Protein AF-A0A0V0SR73-F1 (afdb_monomer_lite)

Foldseek 3Di:
DDPPPPDAQLNLLVVVLVPDPDPQLNVVCVVVVDRGPVVSVVSVVVVVCVVVVDDVPPPPPPDPPDDD

Secondary structure (DSSP, 8-state):
--------HHHHHHHHHHT---HHHHHHHHHH--SSHHHHHHHHHHHHHHHH----------------

Radius of gyration: 19.36 Å; chains: 1; bounding box: 43×47×48 Å

Structure (mmCIF, N/CA/C/O backbone):
data_AF-A0A0V0SR73-F1
#
_entry.id   AF-A0A0V0SR73-F1
#
loop_
_atom_site.group_PDB
_atom_site.id
_atom_site.type_symbol
_atom_site.label_atom_id
_atom_site.label_alt_id
_atom_site.label_comp_id
_atom_site.label_asym_id
_atom_site.label_entity_id
_atom_site.label_seq_id
_atom_site.pdbx_PDB_ins_code
_atom_site.Cartn_x
_atom_site.Cartn_y
_atom_site.Cartn_z
_atom_site.occupancy
_atom_site.B_iso_or_equiv
_atom_site.auth_seq_id
_atom_site.auth_comp_id
_atom_site.auth_asym_id
_atom_site.auth_atom_id
_atom_site.pdbx_PDB_model_num
ATOM 1 N N . LEU A 1 1 ? 8.404 -7.138 -29.283 1.00 45.72 1 LEU A N 1
ATOM 2 C CA . LEU A 1 1 ? 9.380 -6.914 -28.189 1.00 45.72 1 LEU A CA 1
ATOM 3 C C . LEU A 1 1 ? 8.626 -6.485 -26.938 1.00 45.72 1 LEU A C 1
ATOM 5 O O . LEU A 1 1 ? 8.254 -5.325 -26.809 1.00 45.72 1 LEU A O 1
ATOM 9 N N . GLY A 1 2 ? 8.294 -7.447 -26.074 1.00 52.94 2 GLY A N 1
ATOM 10 C CA . GLY A 1 2 ? 7.550 -7.186 -24.844 1.00 52.94 2 GLY A CA 1
ATOM 11 C C . GLY A 1 2 ? 8.427 -6.438 -23.849 1.00 52.94 2 GLY A C 1
ATOM 12 O O . GLY A 1 2 ? 9.416 -6.980 -23.362 1.00 52.94 2 GLY A O 1
ATOM 13 N N . ARG A 1 3 ? 8.071 -5.187 -23.556 1.00 57.00 3 ARG A N 1
ATOM 14 C CA . ARG A 1 3 ? 8.696 -4.387 -22.504 1.00 57.00 3 ARG A CA 1
ATOM 15 C C . ARG A 1 3 ? 8.341 -5.023 -21.156 1.00 57.00 3 ARG A C 1
ATOM 17 O O . ARG A 1 3 ? 7.362 -4.634 -20.530 1.00 57.00 3 ARG A O 1
ATOM 24 N N . ARG A 1 4 ? 9.144 -5.977 -20.675 1.00 63.03 4 ARG A N 1
ATOM 25 C CA . ARG A 1 4 ? 9.285 -6.154 -19.225 1.00 63.03 4 ARG A CA 1
ATOM 26 C C . ARG A 1 4 ? 10.008 -4.906 -18.736 1.00 63.03 4 ARG A C 1
ATOM 28 O O . ARG A 1 4 ? 11.232 -4.859 -18.716 1.00 63.03 4 ARG A O 1
ATOM 35 N N . ALA A 1 5 ? 9.248 -3.847 -18.464 1.00 61.00 5 ALA A N 1
ATOM 36 C CA . ALA A 1 5 ? 9.775 -2.715 -17.729 1.00 61.00 5 ALA A CA 1
ATOM 37 C C . ALA A 1 5 ? 10.148 -3.276 -16.358 1.00 61.00 5 ALA A C 1
ATOM 39 O O . ALA A 1 5 ? 9.261 -3.656 -15.597 1.00 61.00 5 ALA A O 1
ATOM 40 N N . GLY A 1 6 ? 11.444 -3.426 -16.092 1.00 68.56 6 GLY A N 1
ATOM 41 C CA . GLY A 1 6 ? 11.941 -3.710 -14.754 1.00 68.56 6 GLY A CA 1
ATOM 42 C C . GLY A 1 6 ? 11.634 -2.505 -13.877 1.00 68.56 6 GLY A C 1
ATOM 43 O O . GLY A 1 6 ? 12.474 -1.626 -13.719 1.00 68.56 6 GLY A O 1
ATOM 44 N N . VAL A 1 7 ? 10.395 -2.410 -13.399 1.00 79.62 7 VAL A N 1
ATOM 45 C CA . VAL A 1 7 ? 9.998 -1.437 -12.386 1.00 79.62 7 VAL A CA 1
ATOM 46 C C . VAL A 1 7 ? 10.662 -1.849 -11.085 1.00 79.62 7 VAL A C 1
ATOM 48 O O . VAL A 1 7 ? 10.597 -3.010 -10.684 1.00 79.62 7 VAL A O 1
ATOM 51 N N . SER A 1 8 ? 11.367 -0.906 -10.468 1.00 89.69 8 SER A N 1
ATOM 52 C CA . SER A 1 8 ? 11.997 -1.138 -9.177 1.00 89.69 8 SER A CA 1
ATOM 53 C C . SER A 1 8 ? 10.924 -1.284 -8.101 1.00 89.69 8 SER A C 1
ATOM 55 O O . SER A 1 8 ? 9.839 -0.709 -8.208 1.00 89.69 8 SER A O 1
ATOM 57 N N . GLU A 1 9 ? 11.245 -1.994 -7.022 1.00 92.06 9 GLU A N 1
ATOM 58 C CA . GLU A 1 9 ? 10.356 -2.100 -5.858 1.00 92.06 9 GLU A CA 1
ATOM 59 C C . GLU A 1 9 ? 9.917 -0.719 -5.342 1.00 92.06 9 GLU A C 1
ATOM 61 O O . GLU A 1 9 ? 8.763 -0.526 -4.969 1.00 92.06 9 GLU A O 1
ATOM 66 N N . ARG A 1 10 ? 10.798 0.285 -5.415 1.00 89.56 10 ARG A N 1
ATOM 67 C CA . ARG A 1 10 ? 10.472 1.672 -5.054 1.00 89.56 10 ARG A CA 1
ATOM 68 C C . ARG A 1 10 ? 9.402 2.303 -5.946 1.00 89.56 10 ARG A C 1
ATOM 70 O O . ARG A 1 10 ? 8.547 3.022 -5.428 1.00 89.56 10 ARG A O 1
ATOM 77 N N . ASP A 1 11 ? 9.420 2.046 -7.255 1.00 92.06 11 ASP A N 1
ATOM 78 C CA . ASP A 1 11 ? 8.357 2.517 -8.159 1.00 92.06 11 ASP A CA 1
ATOM 79 C C . ASP A 1 11 ? 7.019 1.861 -7.799 1.00 92.06 11 ASP A C 1
ATOM 81 O O . ASP A 1 11 ? 5.988 2.530 -7.715 1.00 92.06 11 ASP A O 1
ATOM 85 N N . LEU A 1 12 ? 7.048 0.561 -7.492 1.00 92.88 12 LEU A N 1
ATOM 86 C CA . LEU A 1 12 ? 5.867 -0.186 -7.066 1.00 92.88 12 LEU A CA 1
ATOM 87 C C . LEU A 1 12 ? 5.287 0.348 -5.752 1.00 92.88 12 LEU A C 1
ATOM 89 O O . LEU A 1 12 ? 4.078 0.565 -5.661 1.00 92.88 12 LEU A O 1
ATOM 93 N N . VAL A 1 13 ? 6.134 0.618 -4.757 1.00 93.19 13 VAL A N 1
ATOM 94 C CA . VAL A 1 13 ? 5.724 1.229 -3.484 1.00 93.19 13 VAL A CA 1
ATOM 95 C C . VAL A 1 13 ? 5.142 2.623 -3.719 1.00 93.19 13 VAL A C 1
ATOM 97 O O . VAL A 1 13 ? 4.083 2.940 -3.183 1.00 93.19 13 VAL A O 1
ATOM 100 N N . THR A 1 14 ? 5.760 3.436 -4.578 1.00 92.50 14 THR A N 1
ATOM 101 C CA . THR A 1 14 ? 5.273 4.791 -4.887 1.00 92.50 14 THR A CA 1
ATOM 102 C C . THR A 1 14 ? 3.886 4.764 -5.530 1.00 92.50 14 THR A C 1
ATOM 104 O O . THR A 1 14 ? 2.989 5.491 -5.100 1.00 92.50 14 THR A O 1
ATOM 107 N N . ARG A 1 15 ? 3.667 3.884 -6.517 1.00 93.62 15 ARG A N 1
ATOM 108 C CA . ARG A 1 15 ? 2.341 3.701 -7.132 1.00 93.62 15 ARG A CA 1
ATOM 109 C C . ARG A 1 15 ? 1.310 3.199 -6.134 1.00 93.62 15 ARG A C 1
ATOM 111 O O . ARG A 1 15 ? 0.170 3.651 -6.168 1.00 93.62 15 ARG A O 1
ATOM 118 N N . PHE A 1 16 ? 1.704 2.280 -5.255 1.00 93.62 16 PHE A N 1
ATOM 119 C CA . PHE A 1 16 ? 0.823 1.764 -4.217 1.00 93.62 16 PHE A CA 1
ATOM 120 C C . PHE A 1 16 ? 0.367 2.880 -3.275 1.00 93.62 16 PHE A C 1
ATOM 122 O O . PHE A 1 16 ? -0.833 3.056 -3.100 1.00 93.62 16 PHE A O 1
ATOM 129 N N . ILE A 1 17 ? 1.295 3.691 -2.754 1.00 93.00 17 ILE A N 1
ATOM 130 C CA . ILE A 1 17 ? 0.981 4.840 -1.889 1.00 93.00 17 ILE A CA 1
ATOM 131 C C . ILE A 1 17 ? 0.057 5.833 -2.604 1.00 93.00 17 ILE A C 1
ATOM 133 O O . ILE A 1 17 ? -0.884 6.332 -1.993 1.00 93.00 17 ILE A O 1
ATOM 137 N N . GLY A 1 18 ? 0.299 6.099 -3.891 1.00 92.88 18 GLY A N 1
ATOM 138 C CA . GLY A 1 18 ? -0.533 7.001 -4.690 1.00 92.88 18 GLY A CA 1
ATOM 139 C C . GLY A 1 18 ? -1.980 6.529 -4.877 1.00 92.88 18 GLY A C 1
ATOM 140 O O . GLY A 1 18 ? -2.855 7.356 -5.113 1.00 92.88 18 GLY A O 1
ATOM 141 N N . GLY A 1 19 ? -2.244 5.224 -4.756 1.00 91.75 19 GLY A N 1
ATOM 142 C CA . GLY A 1 19 ? -3.586 4.639 -4.852 1.00 91.75 19 GLY A CA 1
ATOM 143 C C . GLY A 1 19 ? -4.296 4.426 -3.511 1.00 91.75 19 GLY A C 1
ATOM 144 O O . GLY A 1 19 ? -5.445 3.988 -3.495 1.00 91.75 19 GLY A O 1
ATOM 145 N N . VAL A 1 20 ? -3.635 4.693 -2.382 1.00 91.62 20 VAL A N 1
ATOM 146 C CA . VAL A 1 20 ? -4.207 4.485 -1.046 1.00 91.62 20 VAL A CA 1
ATOM 147 C C . VAL A 1 20 ? -5.129 5.647 -0.672 1.00 91.62 20 VAL A C 1
ATOM 149 O O . VAL A 1 20 ? -4.725 6.806 -0.683 1.00 91.62 20 VAL A O 1
ATOM 152 N N . THR A 1 21 ? -6.357 5.331 -0.257 1.00 90.94 21 THR A N 1
ATOM 153 C CA . THR A 1 21 ? -7.341 6.315 0.230 1.00 90.94 21 THR A CA 1
ATOM 154 C C . THR A 1 21 ? -7.241 6.575 1.738 1.00 90.94 21 THR A C 1
ATOM 156 O O . THR A 1 21 ? -7.611 7.652 2.204 1.00 90.94 21 THR A O 1
ATOM 159 N N . SER A 1 22 ? -6.720 5.617 2.516 1.00 89.94 22 SER A N 1
ATOM 160 C CA . SER A 1 22 ? -6.573 5.753 3.970 1.00 89.94 22 SER A CA 1
ATOM 161 C C . SER A 1 22 ? -5.363 6.615 4.341 1.00 89.94 22 SER A C 1
ATOM 163 O O . SER A 1 22 ? -4.209 6.288 4.044 1.00 89.94 22 SER A O 1
ATOM 165 N N . LYS A 1 23 ? -5.621 7.710 5.065 1.00 92.00 23 LYS A N 1
ATOM 166 C CA . LYS A 1 23 ? -4.583 8.622 5.568 1.00 92.00 23 LYS A CA 1
ATOM 167 C C . LYS A 1 23 ? -3.652 7.940 6.577 1.00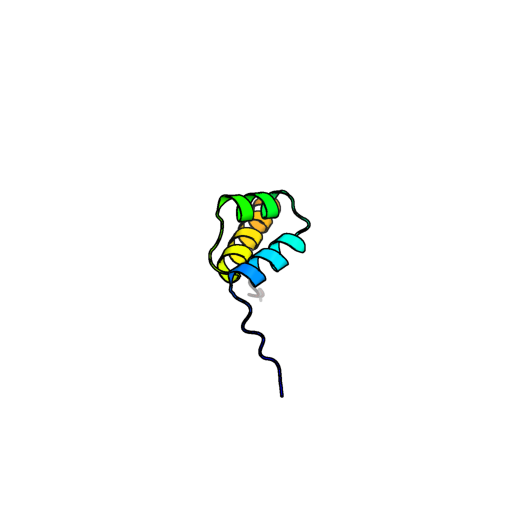 92.00 23 LYS A C 1
ATOM 169 O O . LYS A 1 23 ? -2.468 8.271 6.624 1.00 92.00 23 LYS A O 1
ATOM 174 N N . GLU A 1 24 ? -4.168 6.994 7.358 1.00 92.62 24 GLU A N 1
ATOM 175 C CA . GLU A 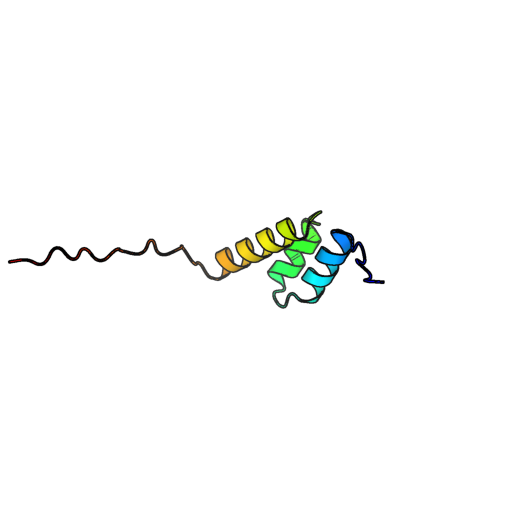1 24 ? -3.400 6.181 8.311 1.00 92.62 24 GLU A CA 1
ATOM 176 C C . GLU A 1 24 ? -2.345 5.347 7.576 1.00 92.62 24 GLU A C 1
ATOM 178 O O . GLU A 1 24 ? -1.149 5.430 7.863 1.00 92.62 24 GLU A O 1
ATOM 183 N N . VAL A 1 25 ? -2.788 4.626 6.542 1.00 93.44 25 VAL A N 1
ATOM 184 C CA . VAL A 1 25 ? -1.940 3.770 5.707 1.00 93.44 25 VAL A CA 1
ATOM 185 C C . VAL A 1 25 ? -0.900 4.600 4.955 1.00 93.44 25 VAL A C 1
ATOM 187 O O . VAL A 1 25 ? 0.283 4.263 4.979 1.00 93.44 25 VAL A O 1
ATOM 190 N N . TYR A 1 26 ? -1.306 5.722 4.353 1.00 94.06 26 TYR A N 1
ATOM 191 C CA . TYR A 1 26 ? -0.384 6.645 3.685 1.00 94.06 26 TYR A CA 1
ATOM 192 C C . TYR A 1 26 ? 0.725 7.132 4.631 1.00 94.06 26 TYR A C 1
ATOM 194 O O . TYR A 1 26 ? 1.908 7.082 4.285 1.00 94.06 26 TYR A O 1
ATOM 202 N N . ARG A 1 27 ? 0.364 7.574 5.845 1.00 94.75 27 ARG A N 1
ATOM 203 C CA . ARG A 1 27 ? 1.334 8.049 6.846 1.00 94.75 27 ARG A CA 1
ATOM 204 C C . ARG A 1 27 ? 2.285 6.944 7.285 1.00 94.75 27 ARG A C 1
ATOM 206 O O . ARG A 1 27 ? 3.485 7.183 7.348 1.00 94.75 27 ARG A O 1
ATOM 213 N N . ALA A 1 28 ? 1.770 5.750 7.560 1.00 93.62 28 ALA A N 1
ATOM 214 C CA . ALA A 1 28 ? 2.586 4.642 8.032 1.00 93.62 28 ALA A CA 1
ATOM 215 C C . ALA A 1 28 ? 3.604 4.175 6.988 1.00 93.62 28 ALA A C 1
ATOM 217 O O . ALA A 1 28 ? 4.758 3.934 7.333 1.00 93.62 28 ALA A O 1
ATOM 218 N N . ILE A 1 29 ? 3.207 4.096 5.714 1.00 94.06 29 ILE A N 1
ATOM 219 C CA . ILE A 1 29 ? 4.127 3.721 4.637 1.00 94.06 29 ILE A CA 1
ATOM 220 C C . ILE A 1 29 ? 5.185 4.812 4.432 1.00 94.06 29 ILE A C 1
ATOM 222 O O . ILE A 1 29 ? 6.357 4.490 4.272 1.00 94.06 29 ILE A O 1
ATOM 226 N N . ARG A 1 30 ? 4.813 6.100 4.497 1.00 92.62 30 ARG A N 1
ATOM 227 C CA . ARG A 1 30 ? 5.793 7.198 4.425 1.00 92.62 30 ARG A CA 1
ATOM 228 C C . ARG A 1 30 ? 6.756 7.244 5.608 1.00 92.62 30 ARG A C 1
ATOM 230 O O . ARG A 1 30 ? 7.868 7.714 5.431 1.00 92.62 30 ARG A O 1
ATOM 237 N N . LEU A 1 31 ? 6.323 6.816 6.792 1.00 94.75 31 LEU A N 1
ATOM 238 C CA . LEU A 1 31 ? 7.152 6.818 7.995 1.00 94.75 31 LEU A CA 1
ATOM 239 C C . LEU A 1 31 ? 8.095 5.611 8.054 1.00 94.75 31 LEU A C 1
ATOM 241 O O . LEU A 1 31 ? 9.222 5.749 8.508 1.00 94.75 31 LEU A O 1
ATOM 245 N N . GLN A 1 32 ? 7.626 4.433 7.633 1.00 93.38 32 GLN A N 1
ATOM 246 C CA . GLN A 1 32 ? 8.433 3.208 7.659 1.00 93.38 32 GLN A CA 1
ATOM 247 C C . GLN A 1 32 ? 9.300 3.020 6.414 1.00 93.38 32 GLN A C 1
ATOM 249 O O . GLN A 1 32 ? 10.222 2.215 6.459 1.00 93.38 32 GLN A O 1
ATOM 254 N N . GLU A 1 33 ? 8.996 3.725 5.322 1.00 93.25 33 GLU A N 1
ATOM 255 C CA . GLU A 1 33 ? 9.732 3.667 4.053 1.00 93.25 33 GLU A CA 1
ATOM 256 C C . GLU A 1 33 ? 10.061 2.228 3.601 1.00 93.25 33 GLU A C 1
ATOM 258 O O . GLU A 1 33 ? 11.228 1.893 3.378 1.00 93.25 33 GLU A O 1
ATOM 263 N N . PRO A 1 34 ? 9.046 1.348 3.467 1.00 92.75 34 PRO A N 1
ATOM 264 C CA . PRO A 1 34 ? 9.271 -0.057 3.161 1.00 92.75 34 PRO A CA 1
ATOM 265 C C . PRO A 1 34 ? 10.010 -0.225 1.834 1.00 92.75 34 PRO A C 1
ATOM 267 O O . PRO A 1 34 ? 9.713 0.432 0.831 1.00 92.75 34 PRO A O 1
ATOM 270 N N . LEU A 1 35 ? 10.965 -1.152 1.831 1.00 91.00 35 LEU A N 1
ATOM 271 C CA . LEU A 1 35 ? 11.850 -1.399 0.691 1.00 91.00 35 LEU A CA 1
ATOM 272 C C . LEU A 1 35 ? 11.152 -2.175 -0.428 1.00 91.00 35 LEU A C 1
ATOM 274 O O . LEU A 1 35 ? 11.619 -2.150 -1.566 1.00 91.00 35 LEU A O 1
ATOM 278 N N . THR A 1 36 ? 10.048 -2.853 -0.100 1.00 94.12 36 THR A N 1
ATOM 279 C CA . THR A 1 36 ? 9.302 -3.715 -1.018 1.00 94.12 36 THR A CA 1
ATOM 280 C C . THR A 1 36 ? 7.808 -3.427 -1.002 1.00 94.12 36 THR A C 1
ATOM 282 O O . THR A 1 36 ? 7.231 -3.005 0.008 1.00 94.12 36 THR A O 1
ATOM 285 N N . LEU A 1 37 ? 7.142 -3.730 -2.118 1.00 94.38 37 LEU A N 1
ATOM 286 C CA . LEU A 1 37 ? 5.683 -3.622 -2.202 1.00 94.38 37 LEU A CA 1
ATOM 287 C C . LEU A 1 37 ? 4.992 -4.571 -1.208 1.00 94.38 37 LEU A C 1
ATOM 289 O O . LEU A 1 37 ? 3.938 -4.247 -0.657 1.00 94.38 37 LEU A O 1
ATOM 293 N N . ALA A 1 38 ? 5.581 -5.743 -0.964 1.00 94.88 38 ALA A N 1
ATOM 294 C CA . ALA A 1 38 ? 5.043 -6.733 -0.037 1.00 94.88 38 ALA A CA 1
ATOM 295 C C . ALA A 1 38 ? 4.957 -6.189 1.398 1.00 94.88 38 ALA A C 1
ATOM 297 O O . ALA A 1 38 ? 3.927 -6.344 2.058 1.00 94.88 38 ALA A O 1
ATOM 298 N N . GLU A 1 39 ? 6.000 -5.500 1.860 1.00 95.25 39 GLU A N 1
ATOM 299 C CA . GLU A 1 39 ? 6.005 -4.855 3.174 1.00 95.25 39 GLU A CA 1
ATOM 300 C C . GLU A 1 39 ? 4.974 -3.729 3.258 1.00 95.25 39 GLU A C 1
ATOM 302 O O . GLU A 1 39 ? 4.189 -3.693 4.207 1.00 95.25 39 GLU A O 1
ATOM 307 N N . ALA A 1 40 ? 4.891 -2.871 2.235 1.00 95.25 40 ALA A N 1
ATOM 308 C CA . ALA A 1 40 ? 3.886 -1.810 2.179 1.00 95.25 40 ALA A CA 1
ATOM 309 C C . ALA A 1 40 ? 2.451 -2.367 2.274 1.00 95.25 40 ALA A C 1
ATOM 311 O O . ALA A 1 40 ? 1.625 -1.850 3.032 1.00 95.25 40 ALA A O 1
ATOM 312 N N . ARG A 1 41 ? 2.158 -3.475 1.575 1.00 95.00 41 ARG A N 1
ATOM 313 C CA . ARG A 1 41 ? 0.860 -4.169 1.658 1.00 95.00 41 ARG A CA 1
ATOM 314 C C . ARG A 1 41 ? 0.608 -4.778 3.035 1.00 95.00 41 ARG A C 1
ATOM 316 O O . ARG A 1 41 ? -0.516 -4.702 3.533 1.00 95.00 41 ARG A O 1
ATOM 323 N N . LYS A 1 42 ? 1.627 -5.371 3.663 1.00 94.88 42 LYS A N 1
ATOM 324 C CA . LYS A 1 42 ? 1.515 -5.938 5.015 1.00 94.88 42 LYS A CA 1
ATOM 325 C C . LYS A 1 42 ? 1.187 -4.853 6.041 1.00 94.88 42 LYS A C 1
ATOM 327 O O . LYS A 1 42 ? 0.314 -5.064 6.881 1.00 94.88 42 LYS A O 1
ATOM 332 N N . LEU A 1 43 ? 1.827 -3.687 5.940 1.00 93.50 43 LEU A N 1
ATOM 333 C CA . LEU A 1 43 ? 1.530 -2.529 6.785 1.00 93.50 43 LEU A CA 1
ATOM 334 C C . LEU A 1 43 ? 0.100 -2.033 6.589 1.00 93.50 43 LEU A C 1
ATOM 336 O O . LEU A 1 43 ? -0.624 -1.893 7.571 1.00 93.50 43 LEU A O 1
ATOM 340 N N . ALA A 1 44 ? -0.329 -1.855 5.338 1.00 93.25 44 ALA A N 1
ATOM 341 C CA . ALA A 1 44 ? -1.700 -1.461 5.026 1.00 93.25 44 ALA A CA 1
ATOM 342 C C . ALA A 1 44 ? -2.723 -2.437 5.625 1.00 93.25 44 ALA A C 1
ATOM 344 O O . ALA A 1 44 ? -3.651 -2.025 6.312 1.00 93.25 44 ALA A O 1
ATOM 345 N N . THR A 1 45 ? -2.505 -3.739 5.434 1.00 93.19 45 THR A N 1
ATOM 346 C CA . THR A 1 45 ? -3.397 -4.791 5.942 1.00 93.19 45 THR A CA 1
ATOM 347 C C . THR A 1 45 ? -3.437 -4.800 7.467 1.00 93.19 45 THR A C 1
ATOM 349 O O . THR A 1 45 ? -4.501 -4.976 8.048 1.00 93.19 45 THR A O 1
ATOM 352 N N . ARG A 1 46 ? -2.299 -4.605 8.144 1.00 91.25 46 ARG A N 1
ATOM 353 C CA . ARG A 1 46 ? -2.254 -4.535 9.610 1.00 91.25 46 ARG A CA 1
ATOM 354 C C . ARG A 1 46 ? -3.025 -3.327 10.137 1.00 91.25 46 ARG A C 1
ATOM 356 O O . ARG A 1 46 ? -3.746 -3.466 11.112 1.00 91.25 46 ARG A O 1
ATOM 363 N N . ILE A 1 47 ? -2.877 -2.171 9.500 1.00 90.25 47 ILE A N 1
ATOM 364 C CA . ILE A 1 47 ? -3.563 -0.938 9.902 1.00 90.25 47 ILE A CA 1
ATOM 365 C C . ILE A 1 47 ? -5.069 -1.075 9.714 1.00 90.25 47 ILE A C 1
ATOM 367 O O . ILE A 1 47 ? -5.812 -0.799 10.646 1.00 90.25 47 ILE A O 1
ATOM 371 N N . ILE A 1 48 ? -5.502 -1.579 8.557 1.00 88.31 48 ILE A N 1
ATOM 372 C CA . ILE A 1 48 ? -6.921 -1.828 8.285 1.00 88.31 48 ILE A CA 1
ATOM 373 C C . ILE A 1 48 ? -7.485 -2.830 9.300 1.00 88.31 48 ILE A C 1
ATOM 375 O O . ILE A 1 48 ? -8.534 -2.584 9.869 1.00 88.31 48 ILE A O 1
ATOM 379 N N . GLN A 1 49 ? -6.772 -3.918 9.610 1.00 85.19 49 GLN A N 1
ATOM 380 C CA . GLN A 1 49 ? -7.219 -4.883 10.628 1.00 85.19 49 GLN A CA 1
ATOM 381 C C . GLN A 1 49 ? -7.302 -4.291 12.040 1.00 85.19 49 GLN A C 1
ATOM 383 O O . GLN A 1 49 ? -8.191 -4.660 12.801 1.00 85.19 49 GLN A O 1
ATOM 388 N N . VAL A 1 50 ? -6.374 -3.401 12.405 1.00 80.62 50 VAL A N 1
ATOM 389 C CA . VAL A 1 50 ? -6.411 -2.702 13.697 1.00 80.62 50 VAL A CA 1
ATOM 390 C C . VAL A 1 50 ? -7.589 -1.730 13.754 1.00 80.62 50 VAL A C 1
ATOM 392 O O . VAL A 1 50 ? -8.254 -1.667 14.782 1.00 80.62 50 VAL A O 1
ATOM 395 N N . GLU A 1 51 ? -7.859 -1.003 12.667 1.00 71.62 51 GLU A N 1
ATOM 396 C CA . GLU A 1 51 ? -8.962 -0.037 12.576 1.00 71.62 51 GLU A CA 1
ATOM 397 C C . GLU A 1 51 ? -10.334 -0.727 12.596 1.00 71.62 51 GLU A C 1
ATOM 399 O O . GLU A 1 51 ? -11.240 -0.279 13.293 1.00 71.62 51 GLU A O 1
ATOM 404 N N . ASP A 1 52 ? -10.473 -1.850 11.892 1.00 66.31 52 ASP A N 1
ATOM 405 C CA . ASP A 1 52 ? -11.743 -2.572 11.755 1.00 66.31 52 ASP A CA 1
ATOM 406 C C . ASP A 1 52 ? -11.986 -3.593 12.888 1.00 66.31 52 ASP A C 1
ATOM 408 O O . ASP A 1 52 ? -13.045 -4.207 12.980 1.00 66.31 52 ASP A O 1
ATOM 412 N N . GLY A 1 53 ? -11.007 -3.817 13.774 1.00 60.97 53 GLY A N 1
ATOM 413 C CA . GLY A 1 53 ? -11.160 -4.717 14.920 1.00 60.97 53 GLY A CA 1
ATOM 414 C C . GLY A 1 53 ? -11.489 -6.172 14.554 1.00 60.97 53 GLY A C 1
ATOM 415 O O . GLY A 1 53 ? -11.902 -6.934 15.434 1.00 60.97 53 GLY A O 1
ATOM 416 N N . TYR A 1 54 ? -11.311 -6.583 13.290 1.00 53.41 54 TYR A N 1
ATOM 417 C CA . TYR A 1 54 ? -11.489 -7.969 12.864 1.00 53.41 54 TYR A CA 1
ATOM 418 C C . TYR A 1 54 ?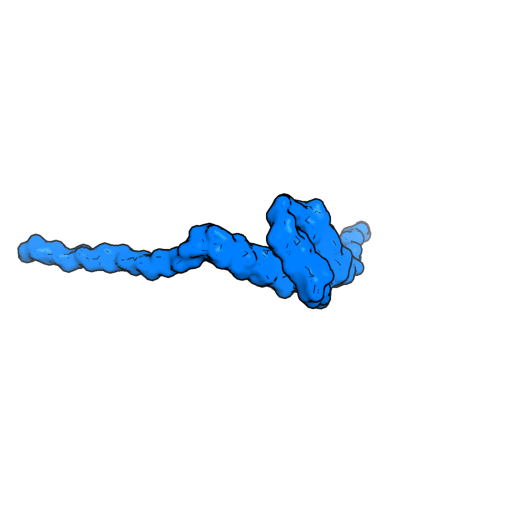 -10.420 -8.843 13.527 1.00 53.41 54 TYR A C 1
ATOM 420 O O . TYR A 1 54 ? -9.360 -9.127 12.977 1.00 53.41 54 TYR A O 1
ATOM 428 N N . GLN A 1 55 ? -10.748 -9.341 14.717 1.00 54.53 55 GLN A N 1
ATOM 429 C CA . GLN A 1 55 ? -10.473 -10.730 15.037 1.00 54.53 55 GLN A CA 1
ATOM 430 C C . GLN A 1 55 ? -10.978 -11.540 13.840 1.00 54.53 55 GLN A C 1
ATOM 432 O O . GLN A 1 55 ? -12.162 -11.451 13.500 1.00 54.53 55 GLN A O 1
ATOM 437 N N . GLU A 1 56 ? -10.113 -12.322 13.192 1.00 51.31 56 GLU A N 1
ATOM 438 C CA . GLU A 1 56 ? -10.588 -13.525 12.519 1.00 51.31 56 GLU A CA 1
ATOM 439 C C . GLU A 1 56 ? -11.499 -14.212 13.534 1.00 51.31 56 GLU A C 1
ATOM 441 O O . GLU A 1 56 ? -11.011 -14.749 14.526 1.00 51.31 56 GLU A O 1
ATOM 446 N N . LYS A 1 57 ? -12.827 -14.1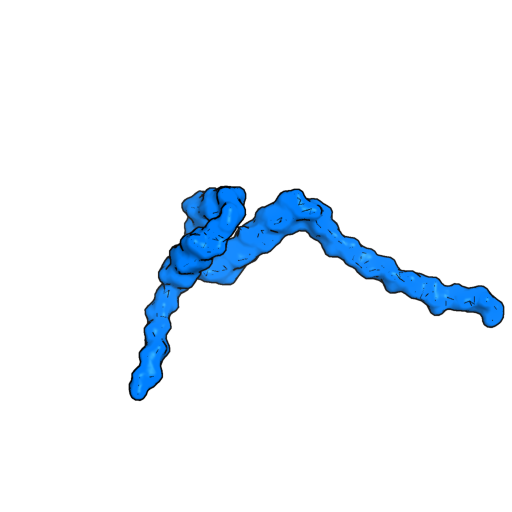14 13.372 1.00 52.62 57 LYS A N 1
ATOM 447 C CA . LYS A 1 57 ? -13.740 -14.968 14.125 1.00 52.62 57 LYS A CA 1
ATOM 448 C C . LYS A 1 57 ? -13.211 -16.370 13.850 1.00 52.62 57 LYS A C 1
ATOM 450 O O . LYS A 1 57 ? -13.263 -16.774 12.683 1.00 52.62 57 LYS A O 1
ATOM 455 N N . PRO A 1 58 ? -12.703 -17.114 14.850 1.00 52.66 58 PRO A N 1
ATOM 456 C CA . PRO A 1 58 ? -12.501 -18.532 14.647 1.00 52.66 58 PRO A CA 1
ATOM 457 C C . PRO A 1 58 ? -13.881 -19.016 14.242 1.00 52.66 58 PRO A C 1
ATOM 459 O O . PRO A 1 58 ? -14.832 -18.788 14.991 1.00 52.66 58 PRO A O 1
ATOM 462 N N . GLN A 1 59 ? -14.030 -19.549 13.026 1.00 56.41 59 GLN A N 1
ATOM 463 C CA . GLN A 1 59 ? -15.282 -20.1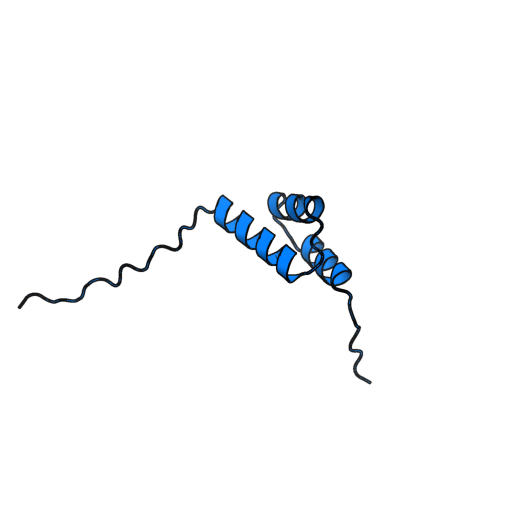76 12.629 1.00 56.41 59 GLN A CA 1
ATOM 464 C C . GLN A 1 59 ? -15.689 -21.084 13.792 1.00 56.41 59 GLN A C 1
ATOM 466 O O . GLN A 1 59 ? -14.961 -22.046 14.063 1.00 56.41 59 GLN A O 1
ATOM 471 N N . PRO A 1 60 ? -16.811 -20.836 14.492 1.00 53.31 60 PRO A N 1
ATOM 472 C CA . PRO A 1 60 ? -17.399 -21.910 15.245 1.00 53.31 60 PRO A CA 1
ATOM 473 C C . PRO A 1 60 ? -17.861 -22.862 14.153 1.00 53.31 60 PRO A C 1
ATOM 475 O O . PRO A 1 60 ? -18.857 -22.615 13.472 1.00 53.31 60 PRO A O 1
ATOM 478 N N . ARG A 1 61 ? -17.083 -23.920 13.908 1.00 58.16 61 ARG A N 1
ATOM 479 C CA . ARG A 1 61 ? -17.624 -25.111 13.269 1.00 58.16 61 ARG A CA 1
ATOM 480 C C . ARG A 1 61 ? -18.740 -25.537 14.204 1.00 58.16 61 ARG A C 1
ATOM 482 O O . ARG A 1 61 ? -18.474 -26.126 15.247 1.00 58.16 61 ARG A O 1
ATOM 489 N N . ALA A 1 62 ? -19.950 -25.078 13.892 1.00 54.03 62 ALA A N 1
ATOM 490 C CA . ALA A 1 62 ? -21.150 -25.400 14.623 1.00 54.03 62 ALA A CA 1
ATOM 491 C C . ALA A 1 62 ? -21.156 -26.918 14.747 1.00 54.03 62 ALA A C 1
ATOM 493 O O . ALA A 1 62 ? -21.160 -27.625 13.736 1.00 54.03 62 ALA A O 1
ATOM 494 N N . GLY A 1 63 ? -21.021 -27.396 15.982 1.00 57.12 63 GLY A N 1
ATOM 495 C CA . GLY A 1 63 ? -21.084 -28.808 16.286 1.00 57.12 63 GLY A CA 1
ATOM 496 C C . GLY A 1 63 ? -22.439 -29.311 15.827 1.00 57.12 63 GLY A C 1
ATOM 497 O O . GLY A 1 63 ? -23.445 -29.081 16.486 1.00 57.12 63 GLY A O 1
ATOM 4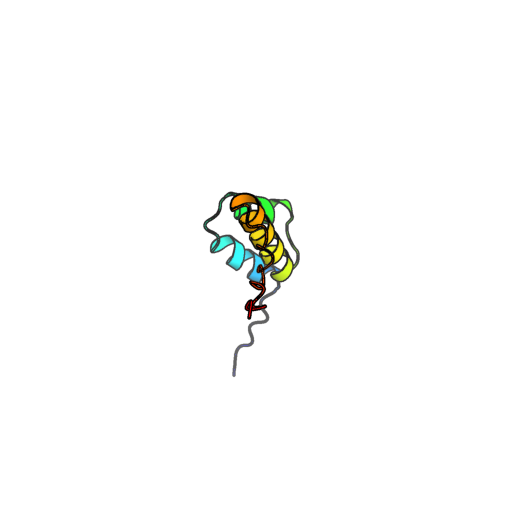98 N N . VAL A 1 64 ? -22.469 -29.986 14.684 1.00 58.12 64 VAL A N 1
ATOM 499 C CA . VAL A 1 64 ? -23.577 -30.864 14.333 1.00 58.12 64 VAL A CA 1
ATOM 500 C C . VAL A 1 64 ? -23.229 -32.222 14.921 1.00 58.12 64 VAL A C 1
ATOM 502 O O . VAL A 1 64 ? -22.757 -33.117 14.230 1.00 58.12 64 VAL A O 1
ATOM 505 N N . ALA A 1 65 ? -23.431 -32.355 16.227 1.00 57.34 65 ALA A N 1
ATOM 506 C CA . ALA A 1 65 ? -23.791 -33.636 16.810 1.00 57.34 65 ALA A CA 1
ATOM 507 C C . ALA A 1 65 ? -25.278 -33.511 17.128 1.00 57.34 65 ALA A C 1
ATOM 509 O O . ALA A 1 65 ? -25.667 -32.887 18.113 1.00 57.34 65 ALA A O 1
ATOM 510 N N . LYS A 1 66 ? -26.103 -33.989 16.193 1.00 53.47 66 LYS A N 1
ATOM 511 C CA . LYS A 1 66 ? -27.539 -34.116 16.411 1.00 53.47 66 LYS A CA 1
ATOM 512 C C . LYS A 1 66 ? -27.749 -35.070 17.582 1.00 53.47 66 LYS A C 1
ATOM 514 O O . LYS A 1 66 ? -27.180 -36.157 17.599 1.00 53.47 66 LYS A O 1
ATOM 519 N N . THR A 1 67 ? -28.555 -34.635 18.534 1.00 48.41 67 THR A N 1
ATOM 520 C CA . THR A 1 67 ? -29.257 -35.501 19.469 1.00 48.41 67 THR A CA 1
ATOM 521 C C . THR A 1 67 ? -30.262 -36.323 18.666 1.00 48.41 67 THR A C 1
ATOM 523 O O . THR A 1 67 ? -31.126 -35.726 18.025 1.00 48.41 67 THR A O 1
ATOM 526 N N . GLU A 1 68 ? -30.065 -37.639 18.622 1.00 51.84 68 GLU A N 1
ATOM 527 C CA . GLU A 1 68 ? -31.051 -38.729 18.797 1.00 51.84 68 GLU A CA 1
ATOM 528 C C . GLU A 1 68 ? -30.470 -40.049 18.268 1.00 51.84 68 GLU A C 1
ATOM 530 O O . GLU A 1 68 ? -29.997 -40.075 17.106 1.00 51.84 68 GLU A O 1
#

pLDDT: mean 79.57, std 17.49, range [45.72, 95.25]

Sequence (68 aa):
LGRRAGVSERDLVTRFIGGVTSKEVYRAIRLQEPLTLAEARKLATRIIQVEDGYQEKPQPRAGVAKTE